Protein AF-A0A1S3QQM9-F1 (afdb_monomer_lite)

Sequence (118 aa):
MMDSVENCLIHLDITSLDIQQVVQMCWDNQLYDAMIYVFNRGMNDYINPMEKLFQVIGPPLREGKALTDEQVVMGNKLLVYISCSLAGRAYPLGDIPEDLVSQVKNQVLVCIRDRFLE

Secondary structure (DSSP, 8-state):
-HHHHHHHHTTS-GGGS-HHHHHHHHHHTT-HHHHHHIIIIIH--SSHHHHHHHHHHHHHHHTTPPPPHHHHHHHHHHHHHHHHHHHTB-SSSSB--HHHHHHHHHHHHHHHHHHH--

Structure (mmCIF, N/CA/C/O backbone):
data_AF-A0A1S3QQM9-F1
#
_entry.id   AF-A0A1S3QQM9-F1
#
loop_
_atom_site.group_PDB
_atom_site.id
_atom_site.type_symbol
_atom_site.label_atom_id
_atom_site.label_alt_id
_atom_site.label_comp_id
_atom_site.label_asym_id
_atom_site.label_entity_id
_atom_site.label_seq_id
_atom_site.pdbx_PDB_ins_code
_atom_site.Cartn_x
_atom_site.Cartn_y
_atom_site.Cartn_z
_atom_site.occupancy
_atom_site.B_iso_or_equiv
_atom_site.auth_seq_id
_atom_site.auth_comp_id
_atom_site.auth_asym_id
_atom_site.auth_atom_id
_atom_site.pdbx_PDB_model_num
ATOM 1 N N . MET A 1 1 ? -18.311 -13.558 -4.916 1.00 49.75 1 MET A N 1
ATOM 2 C CA . MET A 1 1 ? -18.515 -12.996 -6.278 1.00 49.75 1 MET A CA 1
ATOM 3 C C . MET A 1 1 ? -17.507 -11.884 -6.556 1.00 49.75 1 MET A C 1
ATOM 5 O O . MET A 1 1 ? -16.935 -11.880 -7.634 1.00 49.75 1 MET A O 1
ATOM 9 N N . MET A 1 2 ? -17.223 -11.006 -5.584 1.00 54.22 2 MET A N 1
ATOM 10 C CA . MET A 1 2 ? -16.161 -9.992 -5.686 1.00 54.22 2 MET A CA 1
ATOM 11 C C . MET A 1 2 ? -14.733 -10.565 -5.657 1.00 54.22 2 MET A C 1
ATOM 13 O O . MET A 1 2 ? -13.901 -10.080 -6.414 1.00 54.22 2 MET A O 1
ATOM 17 N N . ASP A 1 3 ? -14.470 -11.670 -4.946 1.00 59.84 3 ASP A N 1
ATOM 18 C CA . ASP A 1 3 ? -13.146 -12.335 -4.983 1.00 59.84 3 ASP A CA 1
ATOM 19 C C . ASP A 1 3 ? -12.758 -12.813 -6.394 1.00 59.84 3 ASP A C 1
ATOM 21 O O . ASP A 1 3 ? -11.586 -12.885 -6.758 1.00 59.84 3 ASP A O 1
ATOM 25 N N . SER A 1 4 ? -13.752 -13.151 -7.223 1.00 68.12 4 SER A N 1
ATOM 26 C CA . SER A 1 4 ? -13.534 -13.520 -8.624 1.00 68.12 4 SER A CA 1
ATOM 27 C C . SER A 1 4 ? -13.158 -12.306 -9.473 1.00 68.12 4 SER A C 1
ATOM 29 O O . SER A 1 4 ? -12.385 -12.444 -10.412 1.00 68.12 4 SER A O 1
ATOM 31 N N . VAL A 1 5 ? -13.666 -11.118 -9.134 1.00 67.06 5 VAL A N 1
ATOM 32 C CA . VAL A 1 5 ? -13.328 -9.861 -9.815 1.00 67.06 5 VAL A CA 1
ATOM 33 C C . VAL A 1 5 ? -11.923 -9.412 -9.431 1.00 67.06 5 VAL A C 1
ATOM 35 O O . VAL A 1 5 ? -11.150 -9.075 -10.319 1.00 67.06 5 VAL A O 1
ATOM 38 N N . GLU A 1 6 ? -11.557 -9.489 -8.151 1.00 64.69 6 GLU A N 1
ATOM 39 C CA . GLU A 1 6 ? -10.192 -9.208 -7.690 1.00 64.69 6 GLU A CA 1
ATOM 40 C C . GLU A 1 6 ? -9.177 -10.123 -8.384 1.00 64.69 6 GLU A C 1
ATOM 42 O O . GLU A 1 6 ? -8.213 -9.641 -8.978 1.00 64.69 6 GLU A O 1
ATOM 47 N N . ASN A 1 7 ? -9.465 -11.427 -8.439 1.00 67.50 7 ASN A N 1
ATOM 48 C CA . ASN A 1 7 ? -8.638 -12.376 -9.179 1.00 67.50 7 ASN A CA 1
ATOM 49 C C . ASN A 1 7 ? -8.615 -12.113 -10.693 1.00 67.50 7 ASN A C 1
ATOM 51 O O . ASN A 1 7 ? -7.596 -12.356 -11.323 1.00 67.50 7 ASN A O 1
ATOM 55 N N . CYS A 1 8 ? -9.681 -11.611 -11.315 1.00 71.31 8 CYS A N 1
ATOM 56 C CA . CYS A 1 8 ? -9.632 -11.242 -12.735 1.00 71.31 8 CYS A CA 1
ATOM 57 C C . CYS A 1 8 ? -8.795 -9.977 -12.975 1.00 71.31 8 CYS A C 1
ATOM 59 O O . CYS A 1 8 ? -8.007 -9.934 -13.919 1.00 71.31 8 CYS A O 1
ATOM 61 N N . LEU A 1 9 ? -8.937 -8.961 -12.120 1.00 66.38 9 LEU A N 1
ATOM 62 C CA . LEU A 1 9 ? -8.230 -7.684 -12.244 1.00 66.38 9 LEU A CA 1
ATOM 63 C C . LEU A 1 9 ? -6.714 -7.848 -12.127 1.00 66.38 9 LEU A C 1
ATOM 65 O O . LEU A 1 9 ? -5.980 -7.214 -12.881 1.00 66.38 9 LEU A O 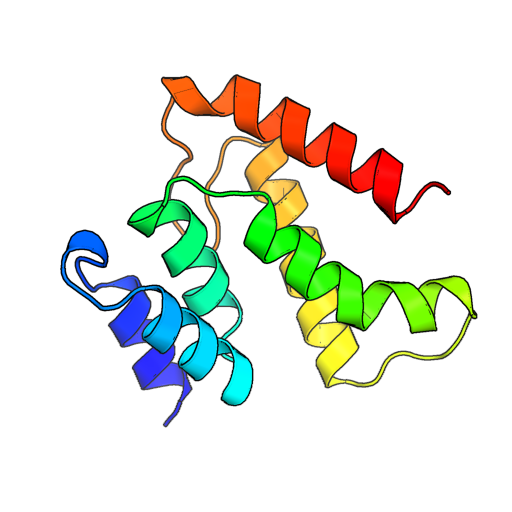1
ATOM 69 N N . ILE A 1 10 ? -6.239 -8.743 -11.257 1.00 67.56 10 ILE A N 1
ATOM 70 C CA . ILE A 1 10 ? -4.799 -9.006 -11.125 1.00 67.56 10 ILE A CA 1
ATOM 71 C C . ILE A 1 10 ? -4.171 -9.688 -12.357 1.00 67.56 10 ILE A C 1
ATOM 73 O O . ILE A 1 10 ? -2.950 -9.686 -12.490 1.00 67.56 10 ILE A O 1
ATOM 77 N N . HIS A 1 11 ? -4.970 -10.256 -13.269 1.00 68.62 11 HIS A N 1
ATOM 78 C CA . HIS A 1 11 ? -4.483 -10.912 -14.493 1.00 68.62 11 HIS A CA 1
ATOM 79 C C . HIS A 1 11 ? -4.680 -10.069 -15.768 1.00 68.62 11 HIS A C 1
ATOM 81 O O . HIS A 1 11 ? -4.290 -10.506 -16.850 1.00 68.62 11 HIS A O 1
ATOM 87 N N . LEU A 1 12 ? -5.280 -8.878 -15.670 1.00 66.25 12 LEU A N 1
ATOM 88 C CA . LEU A 1 12 ? -5.515 -7.981 -16.806 1.00 66.25 12 LEU A CA 1
ATOM 89 C C . LEU A 1 12 ? -4.285 -7.110 -17.118 1.00 66.25 12 LEU A C 1
ATOM 91 O O . LEU A 1 12 ? -3.559 -6.700 -16.213 1.00 66.25 12 LEU A O 1
ATOM 95 N N . ASP A 1 13 ? -4.080 -6.783 -18.400 1.00 60.81 13 ASP A N 1
ATOM 96 C CA . ASP A 1 13 ? -3.134 -5.738 -18.817 1.00 60.81 13 ASP A CA 1
ATOM 97 C C . ASP A 1 13 ? -3.751 -4.358 -18.536 1.00 60.81 13 ASP A C 1
ATOM 99 O O . ASP A 1 13 ? -4.612 -3.857 -19.263 1.00 60.81 13 ASP A O 1
ATOM 103 N N . ILE A 1 14 ? -3.350 -3.778 -17.408 1.00 64.81 14 ILE A N 1
ATOM 104 C CA . ILE A 1 14 ? -3.968 -2.595 -16.792 1.00 64.81 14 ILE A CA 1
ATOM 105 C C . ILE A 1 14 ? -3.662 -1.309 -17.580 1.00 64.81 14 ILE A C 1
ATOM 107 O O . ILE A 1 14 ? -4.331 -0.296 -17.399 1.00 64.81 14 ILE A O 1
ATOM 111 N N . THR A 1 15 ? -2.683 -1.338 -18.488 1.00 60.25 15 THR A N 1
ATOM 112 C CA . THR A 1 15 ? -2.216 -0.152 -19.227 1.00 60.25 15 THR A CA 1
ATOM 113 C C . THR A 1 15 ? -3.249 0.423 -20.205 1.00 60.25 15 THR A C 1
ATOM 115 O O . THR A 1 15 ? -3.126 1.573 -20.619 1.00 60.25 15 THR A O 1
ATOM 118 N N . SER A 1 16 ? -4.282 -0.352 -20.556 1.00 61.06 16 SER A N 1
ATOM 119 C CA . SER A 1 16 ? -5.323 0.028 -21.526 1.00 61.06 16 SER A CA 1
ATOM 120 C C . SER A 1 16 ? -6.671 0.424 -20.897 1.00 61.06 16 SER A C 1
ATOM 122 O O . SER A 1 16 ? -7.625 0.691 -21.627 1.00 61.06 16 SER A O 1
ATOM 124 N N . LEU A 1 17 ? -6.783 0.439 -19.562 1.00 66.94 17 LEU A N 1
ATOM 125 C CA . LEU A 1 17 ? -8.021 0.748 -18.830 1.00 66.94 17 LEU A CA 1
ATOM 126 C C . LEU A 1 17 ? -7.993 2.171 -18.248 1.00 66.94 17 LEU A C 1
ATOM 128 O O . LEU A 1 17 ? -6.926 2.726 -17.998 1.00 66.94 17 LEU A O 1
ATOM 132 N N . ASP A 1 18 ? -9.166 2.756 -17.977 1.00 84.00 18 ASP A N 1
ATOM 133 C CA . ASP A 1 18 ? -9.258 3.973 -17.158 1.00 84.00 18 ASP A CA 1
ATOM 134 C C . ASP A 1 18 ? -8.867 3.632 -15.711 1.00 84.00 18 ASP A C 1
ATOM 136 O O . ASP A 1 18 ? -9.679 3.167 -14.906 1.00 84.00 18 ASP A O 1
ATOM 140 N N . ILE A 1 19 ? -7.584 3.827 -15.399 1.00 82.12 19 ILE A N 1
ATOM 141 C CA . ILE A 1 19 ? -6.985 3.475 -14.109 1.00 82.12 19 ILE A CA 1
ATOM 142 C C . ILE A 1 19 ? -7.719 4.153 -12.948 1.00 82.12 19 ILE A C 1
ATOM 144 O O . ILE A 1 19 ? -7.906 3.528 -11.906 1.00 82.12 19 ILE A O 1
ATOM 148 N N . GLN A 1 20 ? -8.180 5.397 -13.115 1.00 85.00 20 GLN A N 1
ATOM 149 C CA . GLN A 1 20 ? -8.884 6.115 -12.050 1.00 85.00 20 GLN A CA 1
ATOM 150 C C . GLN A 1 20 ? -10.235 5.464 -11.758 1.00 85.00 20 GLN A C 1
ATOM 152 O O . GLN A 1 20 ? -10.569 5.229 -10.595 1.00 85.00 20 GLN A O 1
ATOM 157 N N . GLN A 1 21 ? -10.981 5.098 -12.803 1.00 87.44 21 GLN A N 1
ATOM 158 C CA . GLN A 1 21 ? -12.251 4.395 -12.640 1.00 87.44 21 GLN A CA 1
ATOM 159 C C . GLN A 1 21 ? -12.062 3.009 -12.004 1.00 87.44 21 GLN A C 1
ATOM 161 O O . GLN A 1 21 ? -12.841 2.629 -11.128 1.00 87.44 21 GLN A O 1
ATOM 166 N N . VAL A 1 22 ? -11.015 2.270 -12.388 1.00 90.19 22 VAL A N 1
ATOM 167 C CA . VAL A 1 22 ? -10.702 0.960 -11.791 1.00 90.19 22 VAL A CA 1
ATOM 168 C C . VAL A 1 22 ? -10.317 1.107 -10.319 1.00 90.19 22 VAL A C 1
ATOM 170 O O . VAL A 1 22 ? -10.860 0.397 -9.479 1.00 90.19 22 VAL A O 1
ATOM 173 N N . VAL A 1 23 ? -9.436 2.052 -9.979 1.00 91.69 23 VAL A N 1
ATOM 174 C CA . VAL A 1 23 ? -9.041 2.329 -8.587 1.00 91.69 23 VAL A CA 1
ATOM 175 C C . VAL A 1 23 ? -10.248 2.709 -7.731 1.00 91.69 23 VAL A C 1
ATOM 177 O O . VAL A 1 23 ? -10.352 2.250 -6.591 1.00 91.69 23 VAL A O 1
ATOM 180 N N . GLN A 1 24 ? -11.153 3.537 -8.258 1.00 91.62 24 GLN A N 1
ATOM 181 C CA . GLN A 1 24 ? -12.371 3.931 -7.555 1.00 91.62 24 GLN A CA 1
ATOM 182 C C . GLN A 1 24 ? -13.290 2.727 -7.324 1.00 91.62 24 GLN A C 1
ATOM 184 O O . GLN A 1 24 ? -13.716 2.488 -6.199 1.00 91.62 24 GLN A O 1
ATOM 189 N N . MET A 1 25 ? -13.519 1.913 -8.356 1.00 93.50 25 MET A N 1
ATOM 190 C CA . MET A 1 25 ? -14.332 0.702 -8.247 1.00 93.50 25 MET A CA 1
ATOM 191 C C . MET A 1 25 ? -13.740 -0.300 -7.250 1.00 93.50 25 MET A C 1
ATOM 193 O O . MET A 1 25 ? -14.476 -0.827 -6.417 1.00 93.50 25 MET A O 1
ATOM 197 N N . CYS A 1 26 ? -12.424 -0.525 -7.270 1.00 94.69 26 CYS A N 1
ATOM 198 C CA . CYS A 1 26 ? -11.767 -1.383 -6.288 1.00 94.69 26 CYS A CA 1
ATOM 199 C C . CYS A 1 26 ? -11.959 -0.856 -4.863 1.00 94.69 26 CYS A C 1
ATOM 201 O O . CYS A 1 26 ? -12.238 -1.630 -3.955 1.00 94.69 26 CYS A O 1
ATOM 203 N N . TRP A 1 27 ? -11.842 0.458 -4.669 1.00 93.94 27 TRP A N 1
ATOM 204 C CA . TRP A 1 27 ? -12.023 1.085 -3.365 1.00 93.94 27 TRP A CA 1
ATOM 205 C C . TRP A 1 27 ? -13.446 0.928 -2.829 1.00 93.94 27 TRP A C 1
ATOM 207 O O . TRP A 1 27 ? -13.628 0.457 -1.711 1.00 93.94 27 TRP A O 1
ATOM 217 N N . ASP A 1 28 ? -14.447 1.251 -3.647 1.00 94.00 28 ASP A N 1
ATOM 218 C CA . ASP A 1 28 ? -15.859 1.199 -3.250 1.00 94.00 28 ASP A CA 1
ATOM 219 C C . ASP A 1 28 ? -16.334 -0.229 -2.938 1.00 94.00 28 ASP A C 1
ATOM 221 O O . ASP A 1 28 ? -17.312 -0.417 -2.217 1.00 94.00 28 ASP A O 1
ATOM 225 N N . ASN A 1 29 ? -15.632 -1.237 -3.463 1.00 93.69 29 ASN A N 1
ATOM 226 C CA . ASN A 1 29 ? -15.930 -2.656 -3.270 1.00 93.69 29 ASN A CA 1
ATOM 227 C C . ASN A 1 29 ? -14.907 -3.375 -2.370 1.00 93.69 29 ASN A C 1
ATOM 229 O O . ASN A 1 29 ? -14.887 -4.602 -2.345 1.00 93.69 29 ASN A O 1
ATOM 233 N N . GLN A 1 30 ? -14.060 -2.635 -1.642 1.00 93.44 30 GLN A N 1
ATOM 234 C CA . GLN A 1 30 ? -13.085 -3.179 -0.682 1.00 93.44 30 GLN A CA 1
ATOM 235 C C . GLN A 1 30 ? -12.041 -4.145 -1.292 1.00 93.44 30 GLN A C 1
ATOM 237 O O . GLN A 1 30 ? -11.436 -4.957 -0.589 1.00 93.44 30 GLN A O 1
ATOM 242 N N . LEU A 1 31 ? -11.786 -4.041 -2.600 1.00 94.81 31 LEU A N 1
ATOM 243 C CA . LEU A 1 31 ? -10.812 -4.842 -3.352 1.00 94.81 31 LEU A CA 1
ATOM 244 C C . LEU A 1 31 ? -9.406 -4.229 -3.250 1.00 94.81 31 LEU A C 1
ATOM 246 O O . LEU A 1 31 ? -8.843 -3.713 -4.222 1.00 94.81 31 LEU A O 1
ATOM 250 N N . TYR A 1 32 ? -8.858 -4.198 -2.036 1.00 95.31 32 TYR A N 1
ATOM 251 C CA . TYR A 1 32 ? -7.614 -3.481 -1.743 1.00 95.31 32 TYR A CA 1
ATOM 252 C C . TYR A 1 32 ? -6.390 -4.065 -2.457 1.00 95.31 32 TYR A C 1
ATOM 254 O O . TYR A 1 32 ? -5.517 -3.294 -2.860 1.00 95.31 32 TYR A O 1
ATOM 262 N N . ASP A 1 33 ? -6.323 -5.383 -2.666 1.00 95.44 33 ASP A N 1
ATOM 263 C CA . ASP A 1 33 ? -5.160 -5.996 -3.316 1.00 95.44 33 ASP A CA 1
ATOM 264 C C . ASP A 1 33 ? -5.160 -5.657 -4.806 1.00 95.44 33 ASP A C 1
ATOM 266 O O . ASP A 1 33 ? -4.125 -5.258 -5.346 1.00 95.44 33 ASP A O 1
ATOM 270 N N . ALA A 1 34 ? -6.331 -5.714 -5.450 1.00 93.81 34 ALA A N 1
ATOM 271 C CA . ALA A 1 34 ? -6.498 -5.234 -6.821 1.00 93.81 34 ALA A CA 1
ATOM 272 C C . ALA A 1 34 ? -6.180 -3.739 -6.953 1.00 93.81 34 ALA A C 1
ATOM 274 O O . ALA A 1 34 ? -5.501 -3.342 -7.896 1.00 93.81 34 ALA A O 1
ATOM 275 N N . MET A 1 35 ? -6.627 -2.899 -6.014 1.00 95.38 35 MET A N 1
ATOM 276 C CA . MET A 1 35 ? -6.302 -1.470 -6.036 1.00 95.38 35 MET A CA 1
ATOM 277 C C . MET A 1 35 ? -4.783 -1.237 -5.980 1.00 95.38 35 MET A C 1
ATOM 279 O O . MET A 1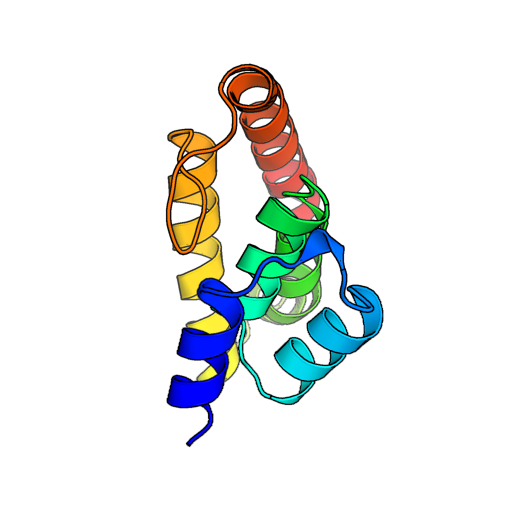 35 ? -4.251 -0.490 -6.800 1.00 95.38 35 MET A O 1
ATOM 283 N N . ILE A 1 36 ? -4.080 -1.883 -5.039 1.00 95.88 36 ILE A N 1
ATOM 284 C CA . ILE A 1 36 ? -2.618 -1.770 -4.909 1.00 95.88 36 ILE A CA 1
ATOM 285 C C . ILE A 1 36 ? -1.929 -2.272 -6.184 1.00 95.88 36 ILE A C 1
ATOM 287 O O . ILE A 1 36 ? -1.021 -1.619 -6.695 1.00 95.88 36 ILE A O 1
ATOM 291 N N . TYR A 1 37 ? -2.390 -3.399 -6.732 1.00 93.69 37 TYR A N 1
ATOM 292 C CA . TYR A 1 37 ? -1.866 -3.960 -7.976 1.00 93.69 37 TYR A CA 1
ATOM 293 C C . TYR A 1 37 ? -1.969 -2.972 -9.142 1.00 93.69 37 TYR A C 1
ATOM 295 O O . TYR A 1 37 ? -1.001 -2.778 -9.875 1.00 93.69 37 TYR A O 1
ATOM 303 N N . VAL A 1 38 ? -3.123 -2.319 -9.287 1.00 92.38 38 VAL A N 1
ATOM 304 C CA . VAL A 1 38 ? -3.397 -1.348 -10.352 1.00 92.38 38 VAL A CA 1
ATOM 305 C C . VAL A 1 38 ? -2.469 -0.138 -10.265 1.00 92.38 38 VAL A C 1
ATOM 307 O O . VAL A 1 38 ? -1.897 0.249 -11.283 1.00 92.38 38 VAL A O 1
ATOM 310 N N . PHE A 1 39 ? -2.243 0.410 -9.070 1.00 94.44 39 PHE A N 1
ATOM 311 C CA . PHE A 1 39 ? -1.264 1.484 -8.873 1.00 94.44 39 PHE A CA 1
ATOM 312 C C . PHE A 1 39 ? 0.165 1.033 -9.215 1.00 94.44 39 PHE A C 1
ATOM 314 O O . PHE A 1 39 ? 0.846 1.661 -10.029 1.00 94.44 39 PHE A O 1
ATOM 321 N N . ASN A 1 40 ? 0.599 -0.102 -8.663 1.00 94.31 40 ASN A N 1
ATOM 322 C CA . ASN A 1 40 ? 1.970 -0.582 -8.823 1.00 94.31 40 ASN A CA 1
ATOM 323 C C . ASN A 1 40 ? 2.288 -0.949 -10.276 1.00 94.31 40 ASN A C 1
ATOM 325 O O . ASN A 1 40 ? 3.328 -0.566 -10.799 1.00 94.31 40 ASN A O 1
ATOM 329 N N . ARG A 1 41 ? 1.405 -1.700 -10.942 1.00 89.06 41 ARG A N 1
ATOM 330 C CA . ARG A 1 41 ? 1.636 -2.198 -12.307 1.00 89.06 41 ARG A CA 1
ATOM 331 C C . ARG A 1 41 ? 1.211 -1.220 -13.385 1.00 89.06 41 ARG A C 1
ATOM 333 O O . ARG A 1 41 ? 1.898 -1.108 -14.393 1.00 89.06 41 ARG A O 1
ATOM 340 N N . GLY A 1 42 ? 0.080 -0.548 -13.195 1.00 87.44 42 GLY A N 1
ATOM 341 C CA . GLY A 1 42 ? -0.456 0.386 -14.180 1.00 87.44 42 GLY A CA 1
ATOM 342 C C . GLY A 1 42 ? 0.276 1.725 -14.180 1.00 87.44 42 GLY A C 1
ATOM 343 O O . GLY A 1 42 ? 0.376 2.356 -15.228 1.00 87.44 42 GLY A O 1
ATOM 344 N N . MET A 1 43 ? 0.799 2.157 -13.025 1.00 90.25 43 MET A N 1
ATOM 345 C CA . MET A 1 43 ? 1.371 3.499 -12.858 1.00 90.25 43 MET A CA 1
ATOM 346 C C . MET A 1 43 ? 2.811 3.514 -12.327 1.00 90.25 43 MET A C 1
ATOM 348 O O . MET A 1 43 ? 3.397 4.592 -12.258 1.00 90.25 43 MET A O 1
ATOM 352 N N . ASN A 1 44 ? 3.393 2.366 -11.949 1.00 93.19 44 ASN A N 1
ATOM 353 C CA . ASN A 1 44 ? 4.648 2.307 -11.178 1.00 93.19 44 ASN A CA 1
ATOM 354 C C . ASN A 1 44 ? 4.605 3.177 -9.910 1.00 93.19 44 ASN A C 1
ATOM 356 O O . ASN A 1 44 ? 5.623 3.709 -9.463 1.00 93.19 44 ASN A O 1
ATOM 360 N N . ASP A 1 45 ? 3.414 3.323 -9.332 1.00 95.19 45 ASP A N 1
ATOM 361 C CA . ASP A 1 45 ? 3.168 4.175 -8.182 1.00 95.19 45 ASP A CA 1
ATOM 362 C C . ASP A 1 45 ? 2.980 3.325 -6.934 1.00 95.19 45 ASP A C 1
ATOM 364 O O . ASP A 1 45 ? 1.963 2.660 -6.761 1.00 95.19 45 ASP A O 1
ATOM 368 N N . TYR A 1 46 ? 3.972 3.377 -6.054 1.00 96.75 46 TYR A N 1
ATOM 369 C CA . TYR A 1 46 ? 3.993 2.578 -4.837 1.00 96.75 46 TYR A CA 1
ATOM 370 C C . TYR A 1 46 ? 3.526 3.358 -3.601 1.00 96.75 46 TYR A C 1
ATOM 372 O O . TYR A 1 46 ? 3.365 2.767 -2.530 1.00 96.75 46 TYR A O 1
ATOM 380 N N . ILE A 1 47 ? 3.303 4.672 -3.719 1.00 96.75 47 ILE A N 1
ATOM 381 C CA . ILE A 1 47 ? 3.070 5.562 -2.574 1.00 96.75 47 ILE A CA 1
ATOM 382 C C . ILE A 1 47 ? 1.601 5.931 -2.439 1.00 96.75 47 ILE A C 1
ATOM 384 O O . ILE A 1 47 ? 1.054 5.784 -1.347 1.00 96.75 47 ILE A O 1
ATOM 388 N N . ASN A 1 48 ? 0.925 6.295 -3.529 1.00 95.38 48 ASN A N 1
ATOM 389 C CA . ASN A 1 48 ? -0.507 6.598 -3.494 1.00 95.38 48 ASN A CA 1
ATOM 390 C C . ASN A 1 48 ? -1.382 5.483 -2.884 1.00 95.38 48 ASN A C 1
ATOM 392 O O . ASN A 1 48 ? -2.223 5.808 -2.039 1.00 95.38 48 ASN A O 1
ATOM 396 N N . PRO A 1 49 ? -1.209 4.179 -3.204 1.00 95.62 49 PRO A N 1
ATOM 397 C CA . PRO A 1 49 ? -1.986 3.133 -2.534 1.00 95.62 49 PRO A CA 1
ATOM 398 C C . PRO A 1 49 ? -1.726 3.091 -1.022 1.00 95.62 49 PRO A C 1
ATOM 400 O O . PRO A 1 49 ? -2.645 2.850 -0.239 1.00 95.62 49 PRO A O 1
ATOM 403 N N . MET A 1 50 ? -0.486 3.361 -0.606 1.00 95.12 50 MET A N 1
ATOM 404 C CA . MET A 1 50 ? -0.082 3.386 0.798 1.00 95.12 50 MET A CA 1
ATOM 405 C C . MET A 1 50 ? -0.734 4.553 1.547 1.00 95.12 50 MET A C 1
ATOM 407 O O . MET A 1 50 ? -1.329 4.361 2.607 1.00 95.12 50 MET A O 1
ATOM 411 N N . GLU A 1 51 ? -0.677 5.755 0.971 1.00 94.69 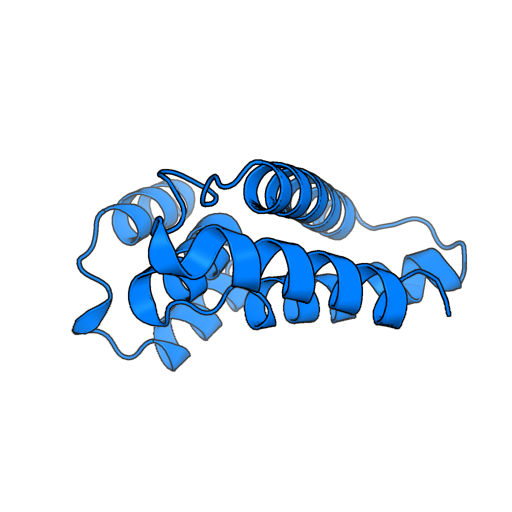51 GLU A N 1
ATOM 412 C CA . GLU A 1 51 ? -1.292 6.955 1.539 1.00 94.69 51 GLU A CA 1
ATOM 413 C C . GLU A 1 51 ? -2.808 6.820 1.656 1.00 94.69 51 GLU A C 1
ATOM 415 O O . GLU A 1 51 ? -3.381 7.195 2.680 1.00 94.69 51 GLU A O 1
ATOM 420 N N . LYS A 1 52 ? -3.458 6.233 0.647 1.00 94.75 52 LYS A N 1
ATOM 421 C CA . LYS A 1 52 ? -4.908 6.030 0.652 1.00 94.75 52 LYS A CA 1
ATOM 422 C C . LYS A 1 52 ? -5.353 5.131 1.809 1.00 94.75 52 LYS A C 1
ATOM 424 O O . LYS A 1 52 ? -6.334 5.437 2.481 1.00 94.75 52 LYS A O 1
ATOM 429 N N . LEU A 1 53 ? -4.602 4.064 2.099 1.00 95.12 53 LEU A N 1
ATOM 430 C CA . LEU A 1 53 ? -4.863 3.211 3.264 1.00 95.12 53 LEU A CA 1
ATOM 431 C C . LEU A 1 53 ? -4.572 3.949 4.581 1.00 95.12 53 LEU A C 1
ATOM 433 O O . LEU A 1 53 ? -5.369 3.862 5.519 1.00 95.12 53 LEU A O 1
ATOM 437 N N . PHE A 1 54 ? -3.490 4.736 4.648 1.00 93.62 54 PHE A N 1
ATOM 438 C CA . PHE A 1 54 ? -3.168 5.534 5.837 1.00 93.62 54 PHE A CA 1
ATOM 439 C C . PHE A 1 54 ? -4.230 6.555 6.208 1.00 93.62 54 PHE A C 1
ATOM 441 O O . PHE A 1 54 ? -4.482 6.747 7.396 1.00 93.62 54 PHE A O 1
ATOM 448 N N . GLN A 1 55 ? -4.876 7.183 5.231 1.00 93.62 55 GLN A N 1
ATOM 449 C CA . GLN A 1 55 ? -5.943 8.150 5.494 1.00 93.62 55 GLN A CA 1
ATOM 450 C C . GLN A 1 55 ? -7.113 7.539 6.276 1.00 93.62 55 GLN A C 1
ATOM 452 O O . GLN A 1 55 ? -7.772 8.249 7.033 1.00 93.62 55 GLN A O 1
ATOM 457 N N . VAL A 1 56 ? -7.347 6.230 6.138 1.00 94.25 56 VAL A N 1
ATOM 458 C CA . VAL A 1 56 ? -8.438 5.532 6.827 1.00 94.25 56 VAL A CA 1
ATOM 459 C C . VAL A 1 56 ? -7.998 4.973 8.179 1.00 94.25 56 VAL A C 1
ATOM 461 O O . VAL A 1 56 ? -8.714 5.137 9.166 1.00 94.25 56 VAL A O 1
ATOM 464 N N . ILE A 1 57 ? -6.831 4.321 8.250 1.00 93.25 57 ILE A N 1
ATOM 465 C CA . ILE A 1 57 ? -6.386 3.654 9.488 1.00 93.25 57 ILE A CA 1
ATOM 466 C C . ILE A 1 57 ? -5.626 4.585 10.443 1.00 93.25 57 ILE A C 1
ATOM 468 O O . ILE A 1 57 ? -5.603 4.351 11.647 1.00 93.25 57 ILE A O 1
ATOM 472 N N . GLY A 1 58 ? -4.993 5.640 9.926 1.00 91.44 58 GLY A N 1
ATOM 473 C CA . GLY A 1 58 ? -4.136 6.542 10.694 1.00 91.44 58 GLY A CA 1
ATOM 474 C C . GLY A 1 58 ? -4.879 7.299 11.799 1.00 91.44 58 GLY A C 1
ATOM 475 O O . GLY A 1 58 ? -4.436 7.241 12.947 1.00 91.44 58 GLY A O 1
ATOM 476 N N . PRO A 1 59 ? -6.010 7.974 11.507 1.00 92.56 59 PRO A N 1
ATOM 477 C CA . PRO A 1 59 ? -6.756 8.726 12.515 1.00 92.56 59 PRO A CA 1
ATOM 478 C C . PRO A 1 59 ? -7.181 7.898 13.742 1.00 92.56 59 PRO A C 1
ATOM 480 O O . PRO A 1 59 ? -6.802 8.275 14.852 1.00 92.56 59 PRO A O 1
ATOM 483 N N . PRO A 1 60 ? -7.885 6.750 13.609 1.00 93.69 60 PRO A N 1
ATOM 484 C CA . PRO A 1 60 ? -8.280 5.972 14.783 1.00 93.69 60 PRO A CA 1
ATOM 485 C C . PRO A 1 60 ? -7.079 5.404 15.556 1.00 93.69 60 PRO A C 1
ATOM 487 O O . PRO A 1 60 ? -7.136 5.367 16.784 1.00 93.69 60 PRO A O 1
ATOM 490 N N . LEU A 1 61 ? -5.977 5.036 14.884 1.00 90.06 61 LEU A N 1
ATOM 491 C CA . LEU A 1 61 ? -4.751 4.583 15.557 1.00 90.06 61 LEU A CA 1
ATOM 492 C C . LEU A 1 61 ? -4.124 5.682 16.424 1.00 90.06 61 LEU A C 1
ATOM 494 O O . LEU A 1 61 ? -3.773 5.427 17.575 1.00 90.06 61 LEU A O 1
ATOM 498 N N . ARG A 1 62 ? -4.011 6.909 15.898 1.00 89.06 62 ARG A N 1
ATOM 499 C CA . ARG A 1 62 ? -3.454 8.063 16.629 1.00 89.06 62 ARG A CA 1
ATOM 500 C C . ARG A 1 62 ? -4.313 8.468 17.823 1.00 89.06 62 ARG A C 1
ATOM 502 O O . ARG A 1 62 ? -3.792 8.894 18.846 1.00 89.06 62 ARG A O 1
ATOM 509 N N . GLU A 1 63 ? -5.626 8.309 17.701 1.00 92.81 63 GLU A N 1
ATOM 510 C CA . GLU A 1 63 ? -6.582 8.582 18.776 1.00 92.81 63 GLU A CA 1
ATOM 511 C C . GLU A 1 63 ? -6.679 7.442 19.808 1.00 92.81 63 GLU A C 1
ATOM 513 O O . GLU A 1 63 ? -7.422 7.563 20.782 1.00 92.81 63 GLU A O 1
ATOM 518 N N . GLY A 1 64 ? -5.961 6.329 19.609 1.00 91.56 64 GLY A N 1
ATOM 519 C CA . GLY A 1 64 ? -6.029 5.155 20.484 1.00 91.56 64 GLY A CA 1
ATOM 520 C C . GLY A 1 64 ? -7.387 4.446 20.451 1.00 91.56 64 GLY A C 1
ATOM 521 O O . GLY A 1 64 ? -7.750 3.755 21.405 1.00 91.56 64 GLY A O 1
ATOM 522 N N . LYS A 1 65 ? -8.162 4.631 19.377 1.00 95.25 65 LYS A N 1
ATOM 523 C CA . LYS A 1 65 ? -9.457 3.978 19.180 1.00 95.25 65 LYS A CA 1
ATOM 524 C C . LYS A 1 65 ? -9.265 2.571 18.625 1.00 95.25 65 LYS A C 1
ATOM 526 O O . LYS A 1 65 ? -8.343 2.301 17.858 1.00 95.25 65 LYS A O 1
ATOM 531 N N . ALA A 1 66 ? -10.182 1.679 18.987 1.00 94.69 66 ALA A N 1
ATOM 532 C CA . ALA A 1 66 ? -10.263 0.372 18.352 1.00 94.69 66 ALA A CA 1
ATOM 533 C C . ALA A 1 66 ? -10.599 0.533 16.862 1.00 94.69 66 ALA A C 1
ATOM 535 O O . ALA A 1 66 ? -11.444 1.351 16.493 1.00 94.69 66 ALA A O 1
ATOM 536 N N . LEU A 1 67 ? -9.933 -0.260 16.026 1.00 96.12 67 LEU A N 1
ATOM 537 C CA . LEU A 1 67 ? -10.228 -0.351 14.602 1.00 96.12 67 LEU A CA 1
ATOM 538 C C . LEU A 1 67 ? -11.491 -1.186 14.372 1.00 96.12 67 LEU A C 1
ATOM 540 O O . LEU A 1 67 ? -11.760 -2.129 15.117 1.00 96.12 67 LEU A O 1
ATOM 544 N N . THR A 1 68 ? -12.243 -0.867 13.321 1.00 97.00 68 THR A N 1
ATOM 545 C CA . THR A 1 68 ? -13.279 -1.768 12.797 1.00 97.00 68 THR A CA 1
ATOM 546 C C . THR A 1 68 ? -12.639 -2.999 12.147 1.00 97.00 68 THR A C 1
ATOM 548 O O . THR A 1 68 ? -11.473 -2.955 11.753 1.00 97.00 68 THR A O 1
ATOM 551 N N . ASP A 1 69 ? -13.397 -4.085 11.967 1.00 96.12 69 ASP A N 1
ATOM 552 C CA . ASP A 1 69 ? -12.895 -5.296 11.294 1.00 96.12 69 ASP A CA 1
ATOM 553 C C . ASP A 1 69 ? -12.325 -4.989 9.899 1.00 96.12 69 ASP A C 1
ATOM 555 O O . ASP A 1 69 ? -11.268 -5.489 9.516 1.00 96.12 69 ASP A O 1
ATOM 559 N N . GLU A 1 70 ? -12.978 -4.093 9.158 1.00 94.44 70 GLU A N 1
ATOM 560 C CA . GLU A 1 70 ? -12.506 -3.636 7.853 1.00 94.44 70 GLU A CA 1
ATOM 561 C C . GLU A 1 70 ? -11.175 -2.872 7.948 1.00 94.44 70 GLU A C 1
ATOM 563 O O . GLU A 1 70 ? -10.249 -3.132 7.179 1.00 94.44 70 GLU A O 1
ATOM 568 N N . GLN A 1 71 ? -11.036 -1.968 8.923 1.00 95.94 71 GLN A N 1
ATOM 569 C CA . GLN A 1 71 ? -9.787 -1.238 9.162 1.00 95.94 71 GLN A CA 1
ATOM 570 C C . GLN A 1 71 ? -8.651 -2.171 9.599 1.00 95.94 71 GLN A C 1
ATOM 572 O O . GLN A 1 71 ? -7.498 -1.942 9.230 1.00 95.94 71 GLN A O 1
ATOM 577 N N . VAL A 1 72 ? -8.957 -3.239 10.342 1.00 96.25 72 VAL A N 1
ATOM 578 C CA . VAL A 1 72 ? -7.989 -4.294 10.673 1.00 96.25 72 VAL A CA 1
ATOM 579 C C . VAL A 1 72 ? -7.527 -5.011 9.403 1.00 96.25 72 VAL A C 1
ATOM 581 O O . VAL A 1 72 ? -6.325 -5.204 9.216 1.00 96.25 72 VAL A O 1
ATOM 584 N N . VAL A 1 73 ? -8.444 -5.358 8.493 1.00 95.50 73 VAL A N 1
ATOM 585 C CA . VAL A 1 73 ? -8.093 -5.960 7.195 1.00 95.50 73 VAL A CA 1
ATOM 586 C C . VAL A 1 73 ? -7.212 -5.018 6.367 1.00 95.50 73 VAL A C 1
ATOM 588 O O . VAL A 1 73 ? -6.162 -5.450 5.885 1.00 95.50 73 VAL A O 1
ATOM 591 N N . MET A 1 74 ? -7.576 -3.736 6.250 1.00 95.75 74 MET A N 1
ATOM 592 C CA . MET A 1 74 ? -6.760 -2.722 5.566 1.00 95.75 74 MET A CA 1
ATOM 593 C C . MET A 1 74 ? -5.359 -2.608 6.184 1.00 95.75 74 MET A C 1
ATOM 595 O O . MET A 1 74 ? -4.361 -2.633 5.464 1.00 95.75 74 MET A O 1
ATOM 599 N N . GLY A 1 75 ? -5.274 -2.513 7.515 1.00 95.06 75 GLY A N 1
ATOM 600 C CA . GLY A 1 75 ? -4.013 -2.394 8.246 1.00 95.06 75 GLY A CA 1
ATOM 601 C C . GLY A 1 75 ? -3.103 -3.608 8.060 1.00 95.06 75 GLY A C 1
ATOM 602 O O . GLY A 1 75 ? -1.904 -3.450 7.832 1.00 95.06 75 GLY A O 1
ATOM 603 N N . ASN A 1 76 ? -3.670 -4.816 8.065 1.00 96.38 76 ASN A N 1
ATOM 604 C CA . ASN A 1 76 ? -2.924 -6.047 7.804 1.00 96.38 76 ASN A CA 1
ATOM 605 C C . ASN A 1 76 ? -2.358 -6.077 6.378 1.00 96.38 76 ASN A C 1
ATOM 607 O O . ASN A 1 76 ? -1.180 -6.385 6.192 1.00 96.38 76 ASN A O 1
ATOM 611 N N . LYS A 1 77 ? -3.164 -5.717 5.371 1.00 96.69 77 LYS A N 1
ATOM 612 C CA . LYS A 1 77 ? -2.706 -5.636 3.974 1.00 96.69 77 LYS A CA 1
ATOM 613 C C . LYS A 1 77 ? -1.608 -4.590 3.806 1.00 96.69 77 LYS A C 1
ATOM 615 O O . LYS A 1 77 ? -0.583 -4.870 3.191 1.00 96.69 77 LYS A O 1
ATOM 620 N N . LEU A 1 78 ? -1.773 -3.422 4.424 1.00 96.25 78 LEU A N 1
ATOM 621 C CA . LEU A 1 78 ? -0.779 -2.354 4.412 1.00 96.25 78 LEU A CA 1
ATOM 622 C C . LEU A 1 78 ? 0.554 -2.782 5.042 1.00 96.25 78 LEU A C 1
ATOM 624 O O . LEU A 1 78 ? 1.614 -2.513 4.480 1.00 96.25 78 LEU A O 1
ATOM 628 N N . LEU A 1 79 ? 0.513 -3.492 6.172 1.00 96.00 79 LEU A N 1
ATOM 629 C CA . LEU A 1 79 ? 1.713 -4.017 6.826 1.00 96.00 79 LEU A CA 1
ATOM 630 C C . LEU A 1 79 ? 2.474 -4.989 5.912 1.00 96.00 79 LEU A C 1
ATOM 632 O O . LEU A 1 79 ? 3.695 -4.886 5.766 1.00 96.00 79 LEU A O 1
ATOM 636 N N . VAL A 1 80 ? 1.754 -5.914 5.269 1.00 97.56 80 VAL A N 1
ATOM 637 C CA . VAL A 1 80 ? 2.349 -6.860 4.312 1.00 97.56 80 VAL A CA 1
ATOM 638 C C . VAL A 1 80 ? 2.899 -6.119 3.093 1.00 97.56 80 VAL A C 1
ATOM 640 O O . VAL A 1 80 ? 4.009 -6.414 2.652 1.00 97.56 80 VAL A O 1
ATOM 643 N N . TYR A 1 81 ? 2.179 -5.118 2.588 1.00 97.62 81 TYR A N 1
ATOM 644 C CA . TYR A 1 81 ? 2.609 -4.313 1.451 1.00 97.62 81 TYR A CA 1
ATOM 645 C C . TYR A 1 81 ? 3.920 -3.562 1.719 1.00 97.62 81 TYR A C 1
ATOM 647 O O . TYR A 1 81 ? 4.850 -3.624 0.909 1.00 97.62 81 TYR A O 1
ATOM 655 N N . ILE A 1 82 ? 4.032 -2.918 2.884 1.00 97.06 82 ILE A N 1
ATOM 656 C CA . ILE A 1 82 ? 5.261 -2.257 3.337 1.00 97.06 82 ILE A CA 1
ATOM 657 C C . ILE A 1 82 ? 6.408 -3.268 3.411 1.00 97.06 82 ILE A C 1
ATOM 659 O O . ILE A 1 82 ? 7.489 -3.020 2.877 1.00 97.06 82 ILE A O 1
ATOM 663 N N . SER A 1 83 ? 6.170 -4.427 4.032 1.00 98.00 83 SER A N 1
ATOM 664 C CA . SER A 1 83 ? 7.180 -5.482 4.158 1.00 98.00 83 SER A CA 1
ATOM 665 C C . SER A 1 83 ? 7.680 -5.965 2.792 1.00 98.00 83 SER A C 1
ATOM 667 O O . SER A 1 83 ? 8.891 -6.046 2.574 1.00 98.00 83 SER A O 1
ATOM 669 N N . CYS A 1 84 ? 6.771 -6.226 1.848 1.00 97.94 84 CYS A N 1
ATOM 670 C CA . CYS A 1 84 ? 7.123 -6.605 0.482 1.00 97.94 84 CYS A CA 1
ATOM 671 C C . CYS A 1 84 ? 7.943 -5.517 -0.215 1.00 97.94 84 CYS A C 1
ATOM 673 O O . CYS A 1 84 ? 9.022 -5.814 -0.729 1.00 97.94 84 CYS A O 1
ATOM 675 N N . SER A 1 85 ? 7.499 -4.263 -0.148 1.00 97.88 85 SER A N 1
ATOM 676 C CA . SER A 1 85 ? 8.168 -3.141 -0.813 1.00 97.88 85 SER A CA 1
ATOM 677 C C . SER A 1 85 ? 9.594 -2.933 -0.293 1.00 97.88 85 SER A C 1
ATOM 679 O O . SER A 1 85 ? 10.540 -2.793 -1.069 1.00 97.88 85 SER A O 1
ATOM 681 N N . LEU A 1 86 ? 9.788 -3.020 1.028 1.00 97.62 86 LEU A N 1
ATOM 682 C CA . LEU A 1 86 ? 11.110 -2.945 1.659 1.00 97.62 86 LEU A CA 1
ATOM 683 C C . LEU A 1 86 ? 12.007 -4.147 1.316 1.00 97.62 86 LEU A C 1
ATOM 685 O O . LEU A 1 86 ? 13.236 -4.017 1.270 1.00 97.62 86 LEU A O 1
ATOM 689 N N . ALA A 1 87 ? 11.412 -5.299 1.002 1.00 97.69 87 ALA A N 1
ATOM 690 C CA . ALA A 1 87 ? 12.111 -6.471 0.485 1.00 97.69 87 ALA A CA 1
ATOM 691 C C . ALA A 1 87 ? 12.400 -6.401 -1.030 1.00 97.69 87 ALA A C 1
ATOM 693 O O . ALA A 1 87 ? 13.155 -7.231 -1.525 1.00 97.69 87 ALA A O 1
ATOM 694 N N . GLY A 1 88 ? 11.879 -5.405 -1.757 1.00 97.38 88 GLY A N 1
ATOM 695 C CA . GLY A 1 88 ? 12.000 -5.303 -3.220 1.00 97.38 88 GLY A CA 1
ATOM 696 C C . GLY A 1 88 ? 10.958 -6.119 -3.995 1.00 97.38 88 GLY A C 1
ATOM 697 O O . GLY A 1 88 ? 11.080 -6.271 -5.206 1.00 97.38 88 GLY A O 1
ATOM 698 N N . ARG A 1 89 ? 9.929 -6.635 -3.316 1.00 97.62 89 ARG A N 1
ATOM 699 C CA . ARG A 1 89 ? 8.827 -7.387 -3.926 1.00 97.62 89 ARG A CA 1
ATOM 700 C C . ARG A 1 89 ? 7.620 -6.491 -4.146 1.00 97.62 89 ARG A C 1
ATOM 702 O O . ARG A 1 89 ? 7.320 -5.640 -3.308 1.00 97.62 89 ARG A O 1
ATOM 709 N N . ALA A 1 90 ? 6.900 -6.723 -5.236 1.00 94.94 90 ALA A N 1
ATOM 710 C CA . ALA A 1 90 ? 5.608 -6.096 -5.436 1.00 94.94 90 ALA A CA 1
ATOM 711 C C . ALA A 1 90 ? 4.547 -6.818 -4.592 1.00 94.94 90 ALA A C 1
ATOM 713 O O . ALA A 1 90 ? 4.712 -7.958 -4.152 1.00 94.94 90 ALA A O 1
ATOM 714 N N . TYR A 1 91 ? 3.441 -6.129 -4.353 1.00 95.38 91 TYR A N 1
ATOM 715 C CA . TYR A 1 91 ? 2.247 -6.683 -3.730 1.00 95.38 91 TYR A CA 1
ATOM 716 C C . TYR A 1 91 ? 1.059 -6.430 -4.658 1.00 95.38 91 TYR A C 1
ATOM 718 O O . TYR A 1 91 ? 1.036 -5.384 -5.317 1.00 95.38 91 TYR A O 1
ATOM 726 N N . PRO A 1 92 ? 0.067 -7.331 -4.705 1.00 93.44 92 PRO A N 1
ATOM 727 C CA . PRO A 1 92 ? -0.003 -8.632 -4.025 1.00 93.44 92 PRO A CA 1
ATOM 728 C C . PRO A 1 92 ? 0.900 -9.725 -4.623 1.00 93.44 92 PRO A C 1
ATOM 730 O O . PRO A 1 92 ? 1.176 -10.714 -3.950 1.00 93.44 92 PRO A O 1
ATOM 733 N N . LEU A 1 93 ? 1.395 -9.549 -5.852 1.00 90.69 93 LEU A N 1
ATOM 734 C CA . LEU A 1 93 ? 2.251 -10.521 -6.541 1.00 90.69 93 LEU A CA 1
ATOM 735 C C . LEU A 1 93 ? 3.341 -9.856 -7.391 1.00 90.69 93 LEU A C 1
ATOM 737 O O . LEU A 1 93 ? 3.166 -8.748 -7.898 1.00 90.69 93 LEU A O 1
ATOM 741 N N . GLY A 1 94 ? 4.425 -10.602 -7.613 1.00 91.88 94 GLY A N 1
ATOM 742 C CA . GLY A 1 94 ? 5.549 -10.218 -8.465 1.00 91.88 94 GLY A CA 1
ATOM 743 C C . GLY A 1 94 ? 6.639 -9.434 -7.737 1.00 91.88 94 GLY A C 1
ATOM 744 O O . GLY A 1 94 ? 6.653 -9.330 -6.511 1.00 91.88 94 GLY A O 1
ATOM 745 N N . ASP A 1 95 ? 7.543 -8.861 -8.524 1.00 95.88 95 ASP A N 1
ATOM 746 C CA . ASP A 1 95 ? 8.695 -8.102 -8.045 1.00 95.88 95 ASP A CA 1
ATOM 747 C C . ASP A 1 95 ? 8.623 -6.647 -8.514 1.00 95.88 95 ASP A C 1
ATOM 749 O O . ASP A 1 95 ? 8.032 -6.342 -9.557 1.00 95.88 95 ASP A O 1
ATOM 753 N N . ILE A 1 96 ? 9.213 -5.746 -7.727 1.00 97.50 96 ILE A N 1
ATOM 754 C CA . ILE A 1 96 ? 9.402 -4.354 -8.144 1.00 97.50 96 ILE A CA 1
ATOM 755 C C . ILE A 1 96 ? 10.457 -4.356 -9.262 1.00 97.50 96 ILE A C 1
ATOM 757 O O . ILE A 1 96 ? 11.469 -5.044 -9.108 1.00 97.50 96 ILE A O 1
ATOM 761 N N . PRO A 1 97 ? 10.268 -3.603 -10.365 1.00 96.56 97 PRO A N 1
ATOM 762 C CA . PRO A 1 97 ? 11.289 -3.465 -11.402 1.00 96.56 97 PRO A CA 1
ATOM 763 C C . PRO A 1 97 ? 12.648 -3.091 -10.801 1.00 96.56 97 PRO A C 1
ATOM 765 O O . PRO A 1 97 ? 12.715 -2.209 -9.943 1.00 96.56 97 PRO A O 1
ATOM 768 N N . GLU A 1 98 ? 13.720 -3.778 -11.208 1.00 96.75 98 GLU A N 1
ATOM 769 C CA . GLU A 1 98 ? 15.043 -3.670 -10.567 1.00 96.75 98 GLU A CA 1
ATOM 770 C C . GLU A 1 98 ? 15.555 -2.224 -10.482 1.00 96.75 98 GLU A C 1
ATOM 772 O O . GLU A 1 98 ? 16.145 -1.824 -9.476 1.00 96.75 98 GLU A O 1
ATOM 777 N N . ASP A 1 99 ? 15.273 -1.422 -11.507 1.00 97.50 99 ASP A N 1
ATOM 778 C CA . ASP A 1 99 ? 15.608 -0.003 -11.604 1.00 97.50 99 ASP A CA 1
ATOM 779 C C . ASP A 1 99 ? 14.832 0.878 -10.610 1.00 97.50 99 ASP A C 1
ATOM 781 O O . ASP A 1 99 ? 15.327 1.926 -10.191 1.00 97.50 99 ASP A O 1
ATOM 785 N N . LEU A 1 100 ? 13.655 0.433 -10.164 1.00 97.75 100 LEU A N 1
ATOM 786 C CA . LEU A 1 100 ? 12.803 1.144 -9.211 1.00 97.75 100 LEU A CA 1
ATOM 787 C C . LEU A 1 100 ? 13.011 0.710 -7.756 1.00 97.75 100 LEU A C 1
ATOM 789 O O . LEU A 1 100 ? 12.666 1.471 -6.851 1.00 97.75 100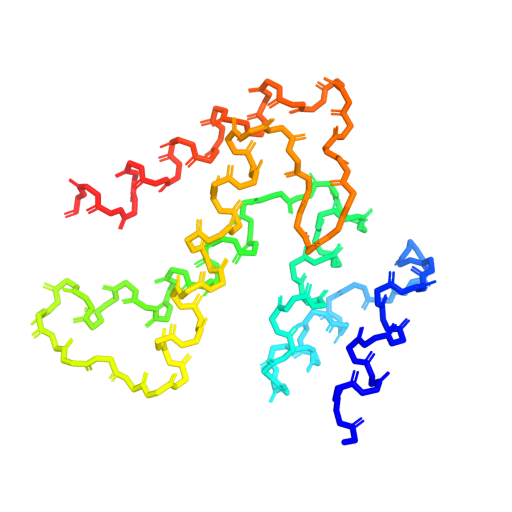 LEU A O 1
ATOM 793 N N . VAL A 1 101 ? 13.594 -0.466 -7.491 1.00 98.19 101 VAL A N 1
ATOM 794 C CA . VAL A 1 101 ? 13.696 -1.048 -6.135 1.00 98.19 101 VAL A CA 1
ATOM 795 C C . VAL A 1 101 ? 14.268 -0.057 -5.117 1.00 98.19 101 VAL A C 1
ATOM 797 O O . VAL A 1 101 ? 13.677 0.165 -4.059 1.00 98.19 101 VAL A O 1
ATOM 800 N N . SER A 1 102 ? 15.409 0.566 -5.423 1.00 98.25 102 SER A N 1
ATOM 801 C CA . SER A 1 102 ? 16.062 1.508 -4.502 1.00 98.25 102 SER A CA 1
ATOM 802 C C . SER A 1 102 ? 15.211 2.753 -4.243 1.00 98.25 102 SER A C 1
ATOM 804 O O . SER A 1 102 ? 15.136 3.230 -3.110 1.00 98.25 102 SER A O 1
ATOM 806 N N . GLN A 1 103 ? 14.546 3.273 -5.277 1.00 98.12 103 GLN A N 1
ATOM 807 C CA . GLN A 1 103 ? 13.663 4.428 -5.154 1.00 98.12 103 GLN A CA 1
ATOM 808 C C . GLN A 1 103 ? 12.446 4.091 -4.287 1.00 98.12 103 GLN A C 1
ATOM 810 O O . GLN A 1 103 ? 12.171 4.812 -3.328 1.00 98.12 103 GLN A O 1
ATOM 815 N N . VAL A 1 104 ? 11.762 2.982 -4.579 1.00 98.19 104 VAL A N 1
ATOM 816 C CA . VAL A 1 104 ? 10.553 2.564 -3.859 1.00 98.19 104 VAL A CA 1
ATOM 817 C C . VAL A 1 104 ? 10.851 2.354 -2.379 1.00 98.19 104 VAL A C 1
ATOM 819 O O . VAL A 1 104 ? 10.128 2.879 -1.536 1.00 98.19 104 VAL A O 1
ATOM 822 N N . LYS A 1 105 ? 11.955 1.678 -2.031 1.00 98.19 105 LYS A N 1
ATOM 823 C CA . LYS A 1 105 ? 12.359 1.501 -0.624 1.00 98.19 105 LYS A CA 1
ATOM 824 C C . LYS A 1 105 ? 12.516 2.835 0.101 1.00 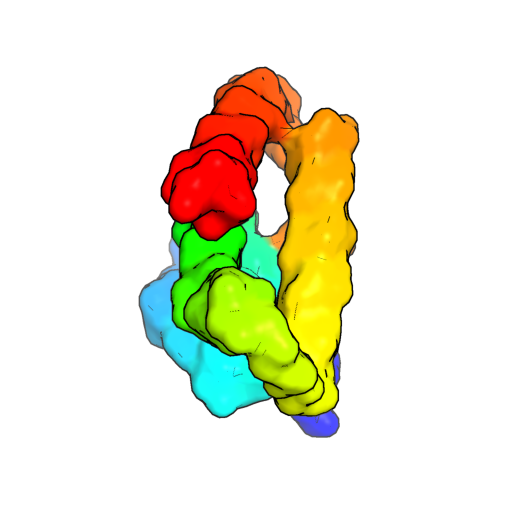98.19 105 LYS A C 1
ATOM 826 O O . LYS A 1 105 ? 11.990 3.000 1.199 1.00 98.19 105 LYS A O 1
ATOM 831 N N . ASN A 1 106 ? 13.208 3.791 -0.520 1.00 98.06 106 ASN A N 1
ATOM 832 C CA . ASN A 1 106 ? 13.406 5.116 0.063 1.00 98.06 106 ASN A CA 1
ATOM 833 C C . ASN A 1 106 ? 12.081 5.870 0.230 1.00 98.06 106 ASN A C 1
ATOM 835 O O . ASN A 1 106 ? 11.823 6.417 1.300 1.00 98.06 106 ASN A O 1
ATOM 839 N N . GLN A 1 107 ? 11.225 5.872 -0.794 1.00 97.62 107 GLN A N 1
ATOM 840 C CA . GLN A 1 107 ? 9.932 6.556 -0.743 1.00 97.62 107 GLN A CA 1
ATOM 841 C C . GLN A 1 107 ? 8.994 5.937 0.304 1.00 97.62 107 GLN A C 1
ATOM 843 O O . GLN A 1 107 ? 8.341 6.670 1.046 1.00 97.62 107 GLN A O 1
ATOM 848 N N . VAL A 1 108 ? 8.975 4.605 0.427 1.00 96.69 108 VAL A N 1
ATOM 849 C CA . VAL A 1 108 ? 8.189 3.897 1.449 1.00 96.69 108 VAL A CA 1
ATOM 850 C C . VAL A 1 108 ? 8.669 4.257 2.855 1.00 96.69 108 VAL A C 1
ATOM 852 O O . VAL A 1 108 ? 7.849 4.603 3.701 1.00 96.69 108 VAL A O 1
ATOM 855 N N . LEU A 1 109 ? 9.984 4.252 3.107 1.00 95.75 109 LEU A N 1
ATOM 856 C CA . LEU A 1 109 ? 10.542 4.655 4.406 1.00 95.75 109 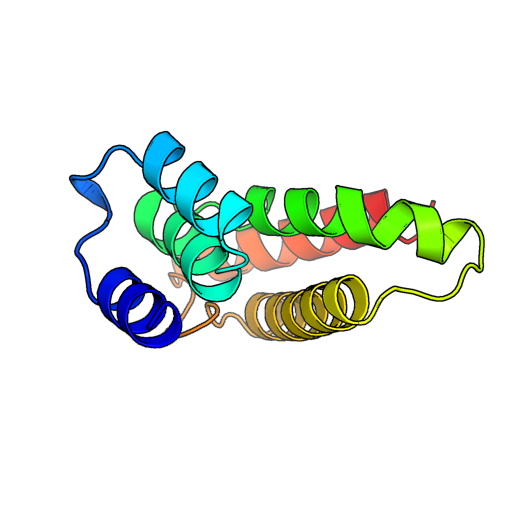LEU A CA 1
ATOM 857 C C . LEU A 1 109 ? 10.195 6.104 4.766 1.00 95.75 109 LEU A C 1
ATOM 859 O O . LEU A 1 109 ? 9.811 6.379 5.903 1.00 95.75 109 LEU A O 1
ATOM 863 N N . VAL A 1 110 ? 10.314 7.020 3.801 1.00 95.50 110 VAL A N 1
ATOM 864 C CA . VAL A 1 110 ? 9.955 8.434 3.980 1.00 95.50 110 VAL A CA 1
ATOM 865 C C . VAL A 1 110 ? 8.475 8.577 4.319 1.00 95.50 110 VAL A C 1
ATOM 867 O O . VAL A 1 110 ? 8.139 9.222 5.305 1.00 95.50 110 VAL A O 1
ATOM 870 N N . CYS A 1 111 ? 7.590 7.926 3.569 1.00 93.69 111 CYS A N 1
ATOM 871 C CA . CYS A 1 111 ? 6.157 8.042 3.807 1.00 93.69 111 CYS A CA 1
ATOM 872 C C . CYS A 1 111 ? 5.737 7.426 5.157 1.00 93.69 111 CYS A C 1
ATOM 874 O O . CYS A 1 111 ? 4.918 8.014 5.856 1.00 93.69 111 CYS A O 1
ATOM 876 N N . ILE A 1 112 ? 6.343 6.311 5.592 1.00 91.44 112 ILE A N 1
ATOM 877 C CA . ILE A 1 112 ? 6.113 5.765 6.944 1.00 91.44 112 ILE A CA 1
ATOM 878 C C . ILE A 1 112 ? 6.513 6.783 8.011 1.00 91.44 112 ILE A C 1
ATOM 880 O O . ILE A 1 112 ? 5.740 7.036 8.936 1.00 91.44 112 ILE A O 1
ATOM 884 N N . ARG A 1 113 ? 7.702 7.383 7.885 1.00 89.69 113 ARG A N 1
ATOM 885 C CA . ARG A 1 113 ? 8.176 8.400 8.829 1.00 89.69 113 ARG A CA 1
ATOM 886 C C . ARG A 1 113 ? 7.193 9.568 8.909 1.00 89.69 113 ARG A C 1
ATOM 888 O O . ARG A 1 113 ? 6.747 9.897 10.000 1.00 89.69 113 ARG A O 1
ATOM 895 N N . ASP A 1 114 ? 6.805 10.116 7.763 1.00 88.12 114 ASP A N 1
ATOM 896 C CA . ASP A 1 114 ? 5.982 11.326 7.669 1.00 88.12 114 ASP A CA 1
ATOM 897 C C . ASP A 1 114 ? 4.489 11.087 8.005 1.00 88.12 114 ASP A C 1
ATOM 899 O O . ASP A 1 114 ? 3.696 12.029 8.030 1.00 88.12 114 ASP A O 1
ATOM 903 N N . ARG A 1 115 ? 4.051 9.830 8.187 1.00 80.12 115 ARG A N 1
ATOM 904 C CA . ARG A 1 115 ? 2.636 9.480 8.447 1.00 80.12 115 ARG A CA 1
ATOM 905 C C . ARG A 1 115 ? 2.406 8.730 9.754 1.00 80.12 115 ARG A C 1
ATOM 907 O O . ARG A 1 115 ? 1.300 8.800 10.286 1.00 80.12 115 ARG A O 1
ATOM 914 N N . PHE A 1 116 ? 3.400 8.033 10.297 1.00 68.12 116 PHE A N 1
ATOM 915 C CA . PHE A 1 116 ? 3.256 7.306 11.564 1.00 68.12 116 PHE A CA 1
ATOM 916 C C . PHE A 1 116 ? 4.056 7.879 12.725 1.00 68.12 116 PHE A C 1
ATOM 918 O O . PHE A 1 116 ? 3.685 7.615 13.865 1.00 68.12 116 PHE A O 1
ATOM 925 N N . LEU A 1 117 ? 5.152 8.595 12.464 1.00 63.22 117 LEU A N 1
ATOM 926 C CA . LEU A 1 117 ? 6.082 9.020 13.517 1.00 63.22 117 LEU A CA 1
ATOM 927 C C . LEU A 1 117 ? 5.921 10.494 13.928 1.00 63.22 117 LEU A C 1
ATOM 929 O O . LEU A 1 117 ? 6.667 10.957 14.788 1.00 63.22 117 LEU A O 1
ATOM 933 N N . GLU A 1 118 ? 4.931 11.190 13.362 1.00 54.62 118 GLU A N 1
ATOM 934 C CA . GLU A 1 118 ? 4.474 12.541 13.730 1.00 54.62 118 GLU A CA 1
ATOM 935 C C . GLU A 1 118 ? 2.979 12.528 14.069 1.00 54.62 118 GLU A C 1
ATOM 937 O O . GLU A 1 118 ? 2.609 13.100 15.117 1.00 54.62 118 GLU A O 1
#

Foldseek 3Di:
DVVVVLVVLLVDPLQPDPLVVQLVVCVVVLSLQSNQSSCCRNPVHNVVSLVVLLVQLQVCVVVVHDDDPSNVVSVVQSVVQLVQLLVQQHPPHGGRPPVCSVVSNVSSVVNCCVRPVD

Radius of gyration: 14.16 Å; chains: 1; bounding box: 35×26×42 Å

pLDDT: mean 89.04, std 12.16, range [49.75, 98.25]